Protein AF-A0AAP8J1Z4-F1 (afdb_monomer)

Foldseek 3Di:
DVVVVVVVVVVVVVVVVVVVVVVVVVVQVVLLVVLLVLLQVLQVVQVDDLVNLCVLCVPQAPFDWDQDPVSGIDPVRPPDPVSSVSSSVSSVPDRD

Solvent-accessible surface area (backbone atoms only — not comparable to full-atom values): 5724 Å² total; per-residue (Å²): 111,69,68,62,54,52,51,50,51,52,54,54,61,63,48,47,61,59,49,54,52,49,51,53,52,52,53,51,49,51,52,44,53,54,51,52,49,51,46,49,53,51,36,73,74,64,65,65,47,61,68,60,48,53,61,70,36,62,90,75,52,93,66,80,74,45,62,43,99,86,58,47,72,49,61,84,72,59,90,42,64,69,61,51,50,51,51,41,54,51,58,66,73,51,73,133

Radius of gyration: 20.94 Å; Cα contacts (8 Å, |Δi|>4): 57; chains: 1; bounding box: 55×21×54 Å

Mean predicted aligned error: 11.15 Å

Sequence (96 aa):
MNHLIAAFLIVAVLSIGPLIFFVVIHRKNKRLKALALRIQSLQEEKLFTQRALDNVLRGIVSEKVVVKGDGSLDLSNFMSFKSLEKLYIVLENNHP

Structure (mmCIF, N/CA/C/O backbone):
data_AF-A0AAP8J1Z4-F1
#
_entry.id   AF-A0AAP8J1Z4-F1
#
loop_
_atom_site.group_PDB
_atom_site.id
_atom_site.type_symbol
_atom_site.label_atom_id
_atom_site.label_alt_id
_atom_site.label_comp_id
_atom_site.label_asym_id
_atom_site.label_entity_id
_atom_site.label_seq_id
_atom_site.pdbx_PDB_ins_code
_atom_site.Cartn_x
_atom_site.Cartn_y
_atom_site.Cartn_z
_atom_site.occupancy
_atom_site.B_iso_or_equiv
_atom_site.auth_seq_id
_atom_site.auth_comp_id
_atom_site.auth_asym_id
_atom_site.auth_atom_id
_atom_site.pdbx_PDB_model_num
ATOM 1 N N . MET A 1 1 ? 37.189 -2.080 -34.032 1.00 61.75 1 MET A N 1
ATOM 2 C CA . MET A 1 1 ? 36.725 -0.993 -33.136 1.00 61.75 1 MET A CA 1
ATOM 3 C C . MET A 1 1 ? 35.297 -0.534 -33.445 1.00 61.75 1 MET A C 1
ATOM 5 O O . MET A 1 1 ? 34.484 -0.576 -32.533 1.00 61.75 1 MET A O 1
ATOM 9 N N . ASN A 1 2 ? 34.937 -0.202 -34.694 1.00 71.50 2 ASN A N 1
ATOM 10 C CA . ASN A 1 2 ? 33.586 0.293 -35.038 1.00 71.50 2 ASN A CA 1
ATOM 11 C C . ASN A 1 2 ? 32.414 -0.638 -34.672 1.00 71.50 2 ASN A C 1
ATOM 13 O O . ASN A 1 2 ? 31.401 -0.158 -34.177 1.00 71.50 2 ASN A O 1
ATOM 17 N N . HIS A 1 3 ? 32.540 -1.955 -34.862 1.00 72.19 3 HIS A N 1
ATOM 18 C CA . HIS A 1 3 ? 31.447 -2.893 -34.554 1.00 72.19 3 HIS A CA 1
ATOM 19 C C . HIS A 1 3 ? 31.174 -3.041 -33.051 1.00 72.19 3 HIS A C 1
ATOM 21 O O . HIS A 1 3 ? 30.024 -3.190 -32.651 1.00 72.19 3 HIS A O 1
ATOM 27 N N . LEU A 1 4 ? 32.214 -2.939 -32.218 1.00 77.50 4 LEU A N 1
ATOM 28 C CA . LEU A 1 4 ? 32.077 -2.948 -30.759 1.00 77.50 4 LEU A CA 1
ATOM 29 C C . LEU A 1 4 ? 31.387 -1.675 -30.261 1.00 77.50 4 LEU A C 1
ATOM 31 O O . LEU A 1 4 ? 30.500 -1.755 -29.420 1.00 77.50 4 LEU A O 1
ATOM 35 N N . ILE A 1 5 ? 31.740 -0.518 -30.826 1.00 77.69 5 ILE A N 1
ATOM 36 C CA . ILE A 1 5 ? 31.122 0.773 -30.491 1.00 77.69 5 ILE A CA 1
ATOM 37 C C . ILE A 1 5 ? 29.642 0.788 -30.905 1.00 77.69 5 ILE A C 1
ATOM 39 O O . ILE A 1 5 ? 28.790 1.211 -30.126 1.00 77.69 5 ILE A O 1
ATOM 43 N N . ALA A 1 6 ? 29.318 0.267 -32.092 1.00 77.25 6 ALA A N 1
ATOM 44 C CA . ALA A 1 6 ? 27.940 0.158 -32.567 1.00 77.25 6 ALA A CA 1
ATOM 45 C C . ALA A 1 6 ? 27.097 -0.804 -31.710 1.00 77.25 6 ALA A C 1
ATOM 47 O O . ALA A 1 6 ? 25.975 -0.469 -31.336 1.00 77.25 6 ALA A O 1
ATOM 48 N N . ALA A 1 7 ? 27.645 -1.966 -31.339 1.00 79.25 7 ALA A N 1
ATOM 49 C CA . ALA A 1 7 ? 26.974 -2.904 -30.440 1.00 79.25 7 ALA A CA 1
ATOM 50 C C . ALA A 1 7 ? 26.720 -2.285 -29.055 1.00 79.25 7 ALA A C 1
ATOM 52 O O . ALA A 1 7 ? 25.631 -2.433 -28.502 1.00 79.25 7 ALA A O 1
ATOM 53 N N . PHE A 1 8 ? 27.685 -1.529 -28.524 1.00 78.69 8 PHE A N 1
ATOM 54 C CA . PHE A 1 8 ? 27.545 -0.833 -27.244 1.00 78.69 8 PHE A CA 1
ATOM 55 C C . PHE A 1 8 ? 26.442 0.236 -27.285 1.00 78.69 8 PHE A C 1
ATOM 57 O O . PHE A 1 8 ? 25.638 0.331 -26.361 1.00 78.69 8 PHE A O 1
ATOM 64 N N . LEU A 1 9 ? 26.350 0.990 -28.385 1.00 80.06 9 LEU A N 1
ATOM 65 C CA . LEU A 1 9 ? 25.283 1.967 -28.624 1.00 80.06 9 LEU A CA 1
ATOM 66 C C . LEU A 1 9 ? 23.896 1.315 -28.676 1.00 80.06 9 LEU A C 1
ATOM 68 O O . LEU A 1 9 ? 22.960 1.819 -28.062 1.00 80.06 9 LEU A O 1
ATOM 72 N N . ILE A 1 10 ? 23.763 0.171 -29.349 1.00 77.75 10 ILE A N 1
ATOM 73 C CA . ILE A 1 10 ? 22.489 -0.556 -29.451 1.00 77.75 10 ILE A CA 1
ATOM 74 C C . ILE A 1 10 ? 22.043 -1.071 -28.076 1.00 77.75 10 ILE A C 1
ATOM 76 O O . ILE A 1 10 ? 20.888 -0.887 -27.690 1.00 77.75 10 ILE A O 1
ATOM 80 N N . VAL A 1 11 ? 22.961 -1.656 -27.301 1.00 77.31 11 VAL A N 1
ATOM 81 C CA . VAL A 1 11 ? 22.675 -2.145 -25.941 1.00 77.31 11 VAL A CA 1
ATOM 82 C C . VAL A 1 11 ? 22.325 -0.991 -24.995 1.00 77.31 11 VAL A C 1
ATOM 84 O O . VAL A 1 11 ? 21.389 -1.109 -24.202 1.00 77.31 11 VAL A O 1
ATOM 87 N N . ALA A 1 12 ? 23.016 0.148 -25.103 1.00 76.19 12 ALA A N 1
ATOM 88 C CA . ALA A 1 12 ? 22.712 1.344 -24.321 1.00 76.19 12 ALA A CA 1
ATOM 89 C C . ALA A 1 12 ? 21.306 1.883 -24.633 1.00 76.19 12 ALA A C 1
ATOM 91 O O . ALA A 1 12 ? 20.544 2.175 -23.718 1.00 76.19 12 ALA A O 1
ATOM 92 N N . VAL A 1 13 ? 20.914 1.944 -25.909 1.00 77.00 13 VAL A N 1
ATOM 93 C CA . VAL A 1 13 ? 19.574 2.410 -26.301 1.00 77.00 13 VAL A CA 1
ATOM 94 C C . VAL A 1 13 ? 18.481 1.442 -25.834 1.00 77.00 13 VAL A C 1
ATOM 96 O O . VAL A 1 13 ? 17.460 1.876 -25.300 1.00 77.00 13 VAL A O 1
ATOM 99 N N . LEU A 1 14 ? 18.705 0.131 -25.960 1.00 75.44 14 LEU A N 1
ATOM 100 C CA . LEU A 1 14 ? 17.740 -0.893 -25.541 1.00 75.44 14 LEU A CA 1
ATOM 101 C C . LEU A 1 14 ? 17.532 -0.946 -24.021 1.00 75.44 14 LEU A C 1
ATOM 103 O O . LEU A 1 14 ? 16.441 -1.279 -23.561 1.00 75.44 14 LEU A O 1
ATOM 107 N N . SER A 1 15 ? 18.552 -0.603 -23.234 1.00 73.94 15 SER A N 1
ATOM 108 C CA . SER A 1 15 ? 18.498 -0.658 -21.767 1.00 73.94 15 SER A CA 1
ATOM 109 C C . SER A 1 15 ? 17.841 0.566 -21.117 1.00 73.94 15 SER A C 1
ATOM 111 O O . SER A 1 15 ? 17.394 0.468 -19.974 1.00 73.94 15 SER A O 1
ATOM 113 N N . ILE A 1 16 ? 17.677 1.682 -21.841 1.00 77.31 16 ILE A N 1
ATOM 114 C CA . ILE A 1 16 ? 17.007 2.898 -21.340 1.00 77.31 16 ILE A CA 1
ATOM 115 C C . ILE A 1 16 ? 15.530 2.643 -21.010 1.00 77.31 16 ILE A C 1
ATOM 117 O O . ILE A 1 16 ? 15.047 3.087 -19.967 1.00 77.31 16 ILE A O 1
ATOM 121 N N . GLY A 1 17 ? 14.809 1.904 -21.859 1.00 74.31 17 GLY A N 1
ATOM 122 C CA . GLY A 1 17 ? 13.389 1.594 -21.648 1.00 74.31 17 GLY A CA 1
ATOM 123 C C . GLY A 1 17 ? 13.123 0.867 -20.319 1.00 74.31 17 GLY A C 1
ATOM 124 O O . GLY A 1 17 ? 12.361 1.375 -19.488 1.00 74.31 17 GLY A O 1
ATOM 125 N N . PRO A 1 18 ? 13.792 -0.274 -20.062 1.00 82.44 18 PRO A N 1
ATOM 126 C CA . PRO A 1 18 ? 13.731 -0.969 -18.778 1.00 82.44 18 PRO A CA 1
ATOM 127 C C . PRO A 1 18 ? 14.146 -0.094 -17.589 1.00 82.44 18 PRO A C 1
ATOM 129 O O . PRO A 1 18 ? 13.516 -0.164 -16.533 1.00 82.44 18 PRO A O 1
ATOM 132 N N . LEU A 1 19 ? 15.157 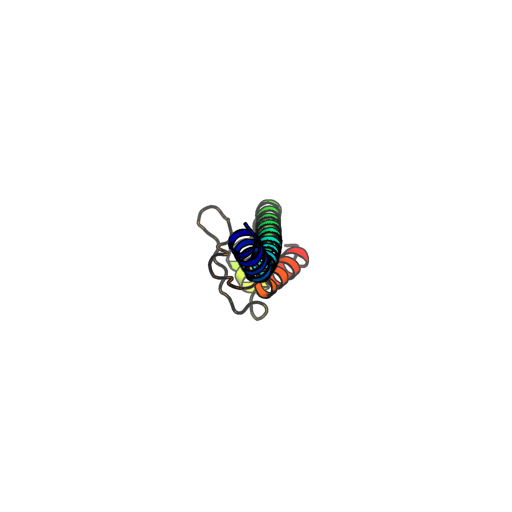0.767 -17.754 1.00 78.50 19 LEU A N 1
ATOM 133 C CA . LEU A 1 19 ? 15.623 1.664 -16.694 1.00 78.50 19 LEU A CA 1
ATOM 134 C C . LEU A 1 19 ? 14.545 2.677 -16.280 1.00 78.50 19 LEU A C 1
ATOM 136 O O . LEU A 1 19 ? 14.301 2.879 -15.091 1.00 78.50 19 LEU A O 1
ATOM 140 N N . ILE A 1 20 ? 13.863 3.292 -17.251 1.00 76.94 20 ILE A N 1
ATOM 141 C CA . ILE A 1 20 ? 12.772 4.243 -16.993 1.00 76.94 20 ILE A CA 1
ATOM 142 C C . ILE A 1 20 ? 11.621 3.537 -16.273 1.00 76.94 20 ILE A C 1
ATOM 144 O O . ILE A 1 20 ? 11.112 4.040 -15.267 1.00 76.94 20 ILE A O 1
ATOM 148 N N . PHE A 1 21 ? 11.237 2.349 -16.743 1.00 73.69 21 PHE A N 1
ATOM 149 C CA . PHE A 1 21 ? 10.188 1.548 -16.116 1.00 73.69 21 PHE A CA 1
ATOM 150 C C . PHE A 1 21 ? 10.537 1.183 -14.666 1.00 73.69 21 PHE A C 1
ATOM 152 O O . PHE A 1 21 ? 9.715 1.357 -13.762 1.00 73.69 21 PHE A O 1
ATOM 159 N N . PHE A 1 22 ? 11.785 0.778 -14.424 1.00 74.56 22 PHE A N 1
ATOM 160 C CA . PHE A 1 22 ? 12.298 0.496 -13.088 1.00 74.56 22 PHE A CA 1
ATOM 161 C C . PHE A 1 22 ? 12.213 1.722 -12.169 1.00 74.56 22 PHE A C 1
ATOM 163 O O . PHE A 1 22 ? 11.715 1.619 -11.048 1.00 74.56 22 PHE A O 1
ATOM 170 N N . VAL A 1 23 ? 12.617 2.906 -12.642 1.00 75.38 23 VAL A N 1
ATOM 171 C CA . VAL A 1 23 ? 12.524 4.155 -11.864 1.00 75.38 23 VAL A CA 1
ATOM 172 C C . VAL A 1 23 ? 11.071 4.496 -11.520 1.00 75.38 23 VAL A C 1
ATOM 174 O O . VAL A 1 23 ? 10.789 4.900 -10.387 1.00 75.38 23 VAL A O 1
ATOM 177 N N . VAL A 1 24 ? 10.135 4.314 -12.456 1.00 76.06 24 VAL A N 1
ATOM 178 C CA . VAL A 1 24 ? 8.703 4.563 -12.222 1.00 76.06 24 VAL A CA 1
ATOM 179 C C . VAL A 1 24 ? 8.140 3.605 -11.171 1.00 76.06 24 VAL A C 1
ATOM 181 O O . VAL A 1 24 ? 7.477 4.062 -10.236 1.00 76.06 24 VAL A O 1
ATOM 184 N N . ILE A 1 25 ? 8.431 2.303 -11.268 1.00 72.62 25 ILE A N 1
ATOM 185 C CA . ILE A 1 25 ? 8.018 1.311 -10.261 1.00 72.62 25 ILE A CA 1
ATOM 186 C C . ILE A 1 25 ? 8.626 1.645 -8.903 1.00 72.62 25 ILE A C 1
ATOM 188 O O . ILE A 1 25 ? 7.922 1.680 -7.896 1.00 72.62 25 ILE A O 1
ATOM 192 N N . HIS A 1 26 ? 9.920 1.949 -8.863 1.00 75.44 26 HIS A N 1
ATOM 193 C CA . HIS A 1 26 ? 10.614 2.244 -7.620 1.00 75.44 26 HIS A CA 1
ATOM 194 C C . HIS A 1 26 ? 10.065 3.509 -6.939 1.00 75.44 26 HIS A C 1
ATOM 196 O O . HIS A 1 26 ? 9.859 3.521 -5.724 1.00 75.44 26 HIS A O 1
ATOM 202 N N . ARG A 1 27 ? 9.745 4.565 -7.704 1.00 76.38 27 ARG A N 1
ATOM 203 C CA . ARG A 1 27 ? 9.058 5.756 -7.170 1.00 76.38 27 ARG A CA 1
ATOM 204 C C . ARG A 1 27 ? 7.668 5.418 -6.633 1.00 76.38 27 ARG A C 1
ATOM 206 O O . ARG A 1 27 ? 7.319 5.892 -5.553 1.00 76.38 27 ARG A O 1
ATOM 213 N N . LYS A 1 28 ? 6.889 4.595 -7.344 1.00 75.00 28 LYS A N 1
ATOM 214 C CA . LYS A 1 28 ? 5.572 4.132 -6.872 1.00 75.00 28 LYS A CA 1
ATOM 215 C C . LYS A 1 28 ? 5.691 3.339 -5.567 1.00 75.00 28 LYS A C 1
ATOM 217 O O . LYS A 1 28 ? 4.966 3.638 -4.623 1.00 75.00 28 LYS A O 1
ATOM 222 N N . ASN A 1 29 ? 6.660 2.431 -5.467 1.00 72.00 29 ASN A N 1
ATOM 223 C CA . ASN A 1 29 ? 6.916 1.649 -4.255 1.00 72.00 29 ASN A CA 1
ATOM 224 C C . ASN A 1 29 ? 7.379 2.513 -3.077 1.00 72.00 29 ASN A C 1
ATOM 226 O O . ASN A 1 29 ? 6.916 2.309 -1.958 1.00 72.00 29 ASN A O 1
ATOM 230 N N . LYS 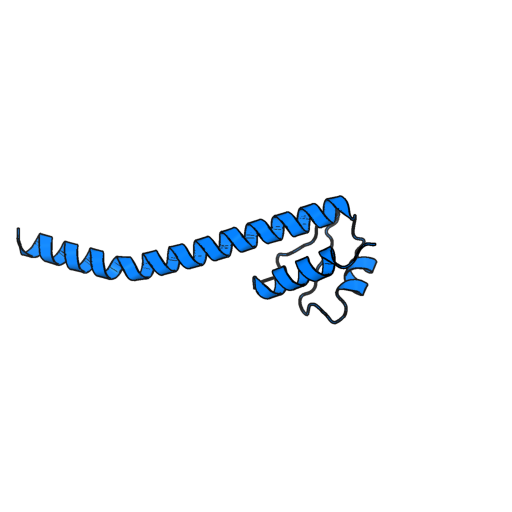A 1 30 ? 8.236 3.518 -3.307 1.00 79.56 30 LYS A N 1
ATOM 231 C CA . LYS A 1 30 ? 8.611 4.482 -2.257 1.00 79.56 30 LYS A CA 1
ATOM 232 C C . LYS A 1 30 ? 7.396 5.232 -1.716 1.00 79.56 30 LYS A C 1
ATOM 234 O O . LYS A 1 30 ? 7.264 5.365 -0.503 1.00 79.56 30 LYS A O 1
ATOM 239 N N . ARG A 1 31 ? 6.507 5.696 -2.600 1.00 76.75 31 ARG A N 1
ATOM 240 C CA . ARG A 1 31 ? 5.272 6.383 -2.189 1.00 76.75 31 ARG A CA 1
ATOM 241 C C . ARG A 1 31 ? 4.338 5.447 -1.427 1.00 76.75 31 ARG A C 1
ATOM 243 O O . ARG A 1 31 ? 3.857 5.846 -0.379 1.00 76.75 31 ARG A O 1
ATOM 250 N N . LEU A 1 32 ? 4.152 4.210 -1.894 1.00 73.69 32 LEU A N 1
ATOM 251 C CA . LEU A 1 32 ? 3.404 3.166 -1.180 1.00 73.69 32 LEU A CA 1
ATOM 252 C C . LEU A 1 32 ? 3.950 2.938 0.231 1.00 73.69 32 LEU A C 1
ATOM 254 O O . LEU A 1 32 ? 3.193 2.974 1.193 1.00 73.69 32 LEU A O 1
ATOM 258 N N . LYS A 1 33 ? 5.269 2.761 0.361 1.00 75.50 33 LYS A N 1
ATOM 259 C CA . LYS A 1 33 ? 5.917 2.514 1.652 1.00 75.50 33 LYS A CA 1
ATOM 260 C C . LYS A 1 33 ? 5.765 3.702 2.605 1.00 75.50 33 LYS A C 1
ATOM 262 O O . LYS A 1 33 ? 5.488 3.501 3.780 1.00 75.50 33 LYS A O 1
ATOM 267 N N . ALA A 1 34 ? 5.898 4.930 2.103 1.00 82.19 34 ALA A N 1
ATOM 268 C CA . ALA A 1 34 ? 5.671 6.136 2.899 1.00 82.19 34 ALA A CA 1
ATOM 269 C C . ALA A 1 34 ? 4.213 6.256 3.371 1.00 82.19 34 ALA A C 1
ATOM 271 O O . ALA A 1 34 ? 3.965 6.649 4.506 1.00 82.19 34 ALA A O 1
ATOM 272 N N . LEU A 1 35 ? 3.254 5.896 2.516 1.00 79.38 35 LEU A N 1
ATOM 273 C CA . LEU A 1 35 ? 1.829 5.936 2.844 1.00 79.38 35 LEU A CA 1
ATOM 274 C C . LEU A 1 35 ? 1.462 4.852 3.867 1.00 79.38 35 LEU A C 1
ATOM 276 O O . LEU A 1 35 ? 0.766 5.142 4.832 1.00 79.38 35 LEU A O 1
ATOM 280 N N . ALA A 1 36 ? 2.015 3.645 3.726 1.00 75.94 36 ALA A N 1
ATOM 281 C CA . ALA A 1 36 ? 1.875 2.574 4.712 1.00 75.94 36 ALA A CA 1
ATOM 282 C C . ALA A 1 36 ? 2.430 2.978 6.090 1.00 75.94 36 ALA A C 1
ATOM 284 O O . ALA A 1 36 ? 1.769 2.751 7.098 1.00 75.94 36 ALA A O 1
ATOM 285 N N . LEU A 1 37 ? 3.594 3.638 6.129 1.00 80.88 37 LEU A N 1
ATOM 286 C CA . LEU A 1 37 ? 4.173 4.161 7.373 1.00 80.88 37 LEU A CA 1
ATOM 287 C C . LEU A 1 37 ? 3.289 5.232 8.022 1.00 80.88 37 LEU A C 1
ATOM 289 O O . LEU A 1 37 ? 3.120 5.221 9.233 1.00 80.88 37 LEU A O 1
ATOM 293 N N . ARG A 1 38 ? 2.689 6.131 7.233 1.00 81.56 38 ARG A N 1
ATOM 294 C CA . ARG A 1 38 ? 1.748 7.134 7.761 1.00 81.56 38 ARG A CA 1
ATOM 295 C C . ARG A 1 38 ? 0.465 6.512 8.306 1.00 81.56 38 ARG A C 1
ATOM 297 O O . ARG A 1 38 ? -0.075 6.978 9.299 1.00 81.56 38 ARG A O 1
ATOM 304 N N . ILE A 1 39 ? -0.033 5.465 7.653 1.00 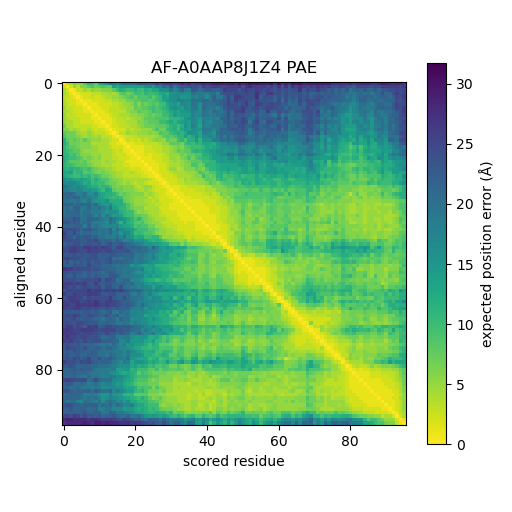77.19 39 ILE A N 1
ATOM 305 C CA . ILE A 1 39 ? -1.184 4.705 8.145 1.00 77.19 39 ILE A CA 1
ATOM 306 C C . ILE A 1 39 ? -0.833 4.012 9.472 1.00 77.19 39 ILE A C 1
ATOM 308 O O . ILE A 1 39 ? -1.655 4.018 10.381 1.00 77.19 39 ILE A O 1
ATOM 312 N N . GLN A 1 40 ? 0.382 3.469 9.609 1.00 75.75 40 GLN A N 1
ATOM 313 C CA . GLN A 1 40 ? 0.870 2.909 10.874 1.00 75.75 40 GLN A CA 1
ATOM 314 C C . GLN A 1 40 ? 1.007 3.975 11.964 1.00 75.75 40 GLN A C 1
ATOM 316 O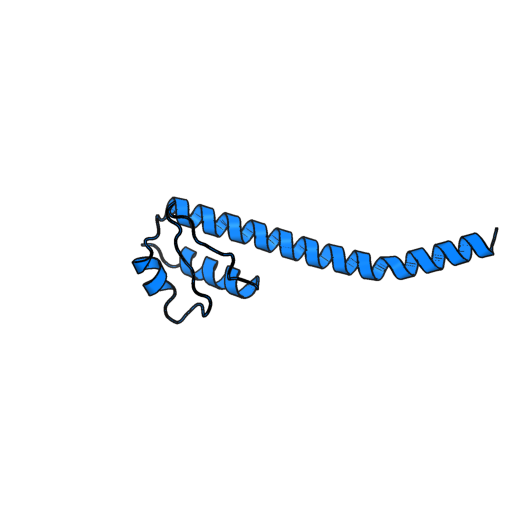 O . GLN A 1 40 ? 0.500 3.773 13.060 1.00 75.75 40 GLN A O 1
ATOM 321 N N . SER A 1 41 ? 1.592 5.138 11.665 1.00 77.75 41 SER A N 1
ATOM 322 C CA . SER A 1 41 ? 1.694 6.216 12.657 1.00 77.75 41 SER A CA 1
ATOM 323 C C . SER A 1 41 ? 0.317 6.721 13.099 1.00 77.75 41 SER A C 1
ATOM 325 O O . SER A 1 41 ? 0.101 6.957 14.281 1.00 77.75 41 SER A O 1
ATOM 327 N N . LEU A 1 42 ? -0.648 6.819 12.173 1.00 76.88 42 LEU A N 1
ATOM 328 C CA . LEU A 1 42 ? -2.039 7.150 12.505 1.00 76.88 42 LEU A CA 1
ATOM 329 C C . LEU A 1 42 ? -2.702 6.088 13.394 1.00 76.88 42 LEU A C 1
ATOM 331 O O . LEU A 1 42 ? -3.557 6.428 14.206 1.00 76.88 42 LEU A O 1
ATOM 335 N N . GLN A 1 43 ? -2.342 4.809 13.251 1.00 72.50 43 GLN A N 1
ATOM 336 C CA . GLN A 1 43 ? -2.841 3.751 14.138 1.00 72.50 43 GLN A CA 1
ATOM 337 C C . GLN A 1 43 ? -2.264 3.857 15.539 1.00 72.50 43 GLN A C 1
ATOM 339 O O . GLN A 1 43 ? -3.014 3.708 16.499 1.00 72.50 43 GLN A O 1
ATOM 344 N N . GLU A 1 44 ? -0.959 4.106 15.647 1.00 72.81 44 GLU A N 1
ATOM 345 C CA . GLU A 1 44 ? -0.292 4.302 16.935 1.00 72.81 44 GLU A CA 1
ATOM 346 C C . GLU A 1 44 ? -0.878 5.507 17.680 1.00 72.81 44 GLU A C 1
ATOM 348 O O . GLU A 1 44 ? -1.076 5.444 18.890 1.00 72.81 44 GLU A O 1
ATOM 353 N N . GLU A 1 45 ? -1.227 6.574 16.955 1.00 73.88 45 GLU A N 1
ATOM 354 C CA . GLU A 1 45 ? -1.832 7.777 17.531 1.00 73.88 45 GLU A CA 1
ATOM 355 C C . GLU A 1 45 ? -3.298 7.572 17.954 1.00 73.88 45 GLU A C 1
ATOM 357 O O . GLU A 1 45 ? -3.704 8.037 19.018 1.00 73.88 45 GLU A O 1
ATOM 362 N N . LYS A 1 46 ? -4.107 6.878 17.138 1.00 69.31 46 LYS A N 1
ATOM 363 C CA . LYS A 1 46 ? -5.566 6.780 17.339 1.00 69.31 46 LYS A CA 1
ATOM 364 C C . LYS A 1 46 ? -6.051 5.473 17.982 1.00 69.31 46 LYS A C 1
ATOM 366 O O . LYS A 1 46 ? -7.241 5.378 18.270 1.00 69.31 46 LYS A O 1
ATOM 371 N N . LEU A 1 47 ? -5.180 4.479 18.206 1.00 66.19 47 LEU A N 1
ATOM 372 C CA . LEU A 1 47 ? -5.502 3.174 18.818 1.00 66.19 47 LEU A CA 1
ATOM 373 C C . LEU A 1 47 ? -6.819 2.575 18.286 1.00 66.19 47 LEU A C 1
ATOM 375 O O . LEU A 1 47 ? -7.794 2.370 19.014 1.00 66.19 47 LEU A O 1
ATOM 379 N N . PHE A 1 48 ? -6.871 2.303 16.981 1.00 69.31 48 PHE A N 1
ATOM 380 C CA . PHE A 1 48 ? -8.087 1.788 16.352 1.00 69.31 48 PHE A CA 1
ATOM 381 C C . PHE A 1 48 ? -8.422 0.368 16.826 1.00 69.31 48 PHE A C 1
ATOM 383 O O . PHE A 1 48 ? -7.662 -0.578 16.627 1.00 69.31 48 PHE A O 1
ATOM 390 N N . THR A 1 49 ? -9.617 0.186 17.388 1.00 68.62 49 THR A N 1
ATOM 391 C CA . THR A 1 49 ? -10.169 -1.152 17.644 1.00 68.62 49 THR A CA 1
ATOM 392 C C . THR A 1 49 ? -10.758 -1.749 16.364 1.00 68.62 49 THR A C 1
ATOM 394 O O . THR A 1 49 ? -11.306 -1.027 15.530 1.00 68.62 49 THR A O 1
ATOM 397 N N . GLN A 1 50 ? -10.722 -3.080 16.222 1.00 69.56 50 GLN A N 1
ATOM 398 C CA . GLN A 1 50 ? -11.253 -3.780 15.040 1.00 69.56 50 GLN A CA 1
ATOM 399 C C . GLN A 1 50 ? -12.713 -3.399 14.730 1.00 69.56 50 GLN A C 1
ATOM 401 O O . GLN A 1 50 ? -13.064 -3.231 13.570 1.00 69.56 50 GLN A O 1
ATOM 406 N N . ARG A 1 51 ? -13.558 -3.186 15.750 1.00 70.19 51 ARG A N 1
ATOM 407 C CA . ARG A 1 51 ? -14.952 -2.746 15.544 1.00 70.19 51 ARG A CA 1
ATOM 408 C C . ARG A 1 51 ? -15.058 -1.330 14.987 1.00 70.19 51 ARG A C 1
ATOM 410 O O . ARG A 1 51 ? -15.898 -1.088 14.127 1.00 70.19 51 ARG A O 1
ATOM 417 N N . ALA A 1 52 ? -14.253 -0.397 15.495 1.00 71.31 52 ALA A N 1
ATOM 418 C CA . ALA A 1 52 ? -14.242 0.973 14.992 1.00 71.31 52 ALA A CA 1
ATOM 419 C C . ALA A 1 52 ? -13.766 0.994 13.536 1.00 71.31 52 ALA A C 1
ATOM 421 O O . ALA A 1 52 ? -14.394 1.621 12.688 1.00 71.31 52 ALA A O 1
ATOM 422 N N . LEU A 1 53 ? -12.721 0.218 13.240 1.00 74.94 53 LEU A N 1
ATOM 423 C CA . LEU A 1 53 ? -12.209 0.054 11.890 1.00 74.94 53 LEU A CA 1
ATOM 424 C C . LEU A 1 53 ? -13.251 -0.571 10.950 1.00 74.94 53 LEU A C 1
ATOM 426 O O . LEU A 1 53 ? -13.521 -0.007 9.897 1.00 74.94 53 LEU A O 1
ATOM 430 N N . ASP A 1 54 ? -13.891 -1.676 11.336 1.00 73.69 54 ASP A N 1
ATOM 431 C CA . ASP A 1 54 ? -14.922 -2.332 10.520 1.00 73.69 54 ASP A CA 1
ATOM 432 C C . ASP A 1 54 ? -16.113 -1.404 10.242 1.00 73.69 54 ASP A C 1
ATOM 434 O O . ASP A 1 54 ? -16.663 -1.426 9.143 1.00 73.69 54 ASP A O 1
ATOM 438 N N . ASN A 1 55 ? -16.496 -0.557 11.203 1.00 73.88 55 ASN A N 1
ATOM 439 C CA . ASN A 1 55 ? -17.562 0.430 11.019 1.00 73.88 55 ASN A CA 1
ATOM 440 C C . ASN A 1 55 ? -17.160 1.550 10.057 1.00 73.88 55 ASN A C 1
ATOM 442 O O . ASN A 1 55 ? -17.951 1.925 9.194 1.00 73.88 55 ASN A O 1
ATOM 446 N N . VAL A 1 56 ? -15.938 2.064 10.191 1.00 73.56 56 VAL A N 1
ATOM 447 C CA . VAL A 1 56 ? -15.403 3.138 9.347 1.00 73.56 56 VAL A CA 1
ATOM 448 C C . VAL A 1 56 ? -15.157 2.649 7.916 1.00 73.56 56 VAL A C 1
ATOM 450 O O . VAL A 1 56 ? -15.403 3.372 6.955 1.00 73.56 56 VAL A O 1
ATOM 453 N N . LEU A 1 57 ? -14.703 1.407 7.753 1.00 73.56 57 LEU A N 1
ATOM 454 C CA . LEU A 1 57 ? -14.409 0.824 6.445 1.00 73.56 57 LEU A CA 1
ATOM 455 C C . LEU A 1 57 ? -15.636 0.257 5.736 1.00 73.56 57 LEU A C 1
ATOM 457 O O . LEU A 1 57 ? -15.564 -0.006 4.530 1.00 73.56 57 LEU A O 1
ATOM 461 N N . ARG A 1 58 ? -16.760 0.091 6.447 1.00 69.69 58 ARG A N 1
ATOM 462 C CA . ARG A 1 58 ? -17.993 -0.493 5.912 1.00 69.69 58 ARG A CA 1
ATOM 463 C C . ARG A 1 58 ? -18.480 0.295 4.695 1.00 69.69 58 ARG A C 1
ATOM 465 O O . ARG A 1 58 ? -19.054 1.370 4.816 1.00 69.69 58 ARG A O 1
ATOM 472 N N . GLY A 1 59 ? -18.267 -0.268 3.507 1.00 67.44 59 GLY A N 1
ATOM 473 C CA . GLY A 1 59 ? -18.713 0.314 2.238 1.00 67.44 59 GLY A CA 1
ATOM 474 C C . GLY A 1 59 ? -17.753 1.319 1.591 1.00 67.44 59 GLY A C 1
ATOM 475 O O . GLY A 1 59 ? -18.082 1.828 0.522 1.00 67.44 59 GLY A O 1
ATOM 476 N N . ILE A 1 60 ? -16.574 1.584 2.173 1.00 67.75 60 ILE A N 1
ATOM 477 C CA . ILE A 1 60 ? -15.576 2.496 1.577 1.00 67.75 60 ILE A CA 1
ATOM 478 C C . ILE A 1 60 ? -14.425 1.734 0.916 1.00 67.75 60 ILE A C 1
ATOM 480 O O . ILE A 1 60 ? -13.975 2.091 -0.179 1.00 67.75 60 ILE A O 1
ATOM 484 N N . VAL A 1 61 ? -13.955 0.678 1.577 1.00 67.50 61 VAL A N 1
ATOM 485 C CA . VAL A 1 61 ? -12.851 -0.161 1.111 1.00 67.50 61 VAL A CA 1
ATOM 486 C C . VAL A 1 61 ? -13.390 -1.574 0.907 1.00 67.50 61 VAL A C 1
ATOM 488 O O . VAL A 1 61 ? -14.070 -2.113 1.776 1.00 67.50 61 VAL A O 1
ATOM 491 N N . SER A 1 62 ? -13.144 -2.155 -0.270 1.00 64.19 62 SER A N 1
ATOM 492 C CA . SER A 1 62 ? -13.584 -3.526 -0.575 1.00 64.19 62 SER A CA 1
ATOM 493 C C . SER A 1 62 ? -12.642 -4.559 0.040 1.00 64.19 62 SER A C 1
ATOM 495 O O . SER A 1 62 ? -13.018 -5.711 0.249 1.00 64.19 62 SER A O 1
ATOM 497 N N . GLU A 1 63 ? -11.399 -4.157 0.277 1.00 71.12 63 GLU A N 1
ATOM 498 C CA . GLU A 1 63 ? -10.339 -4.950 0.862 1.00 71.12 63 GLU A CA 1
ATOM 499 C C . GLU A 1 63 ? -10.507 -5.026 2.383 1.00 71.12 63 GLU A C 1
ATOM 501 O O . GLU A 1 63 ? -10.607 -4.016 3.082 1.00 71.12 63 GLU A O 1
ATOM 506 N N . LYS A 1 64 ? -10.530 -6.253 2.909 1.00 67.62 64 LYS A N 1
ATOM 507 C CA . LYS A 1 64 ? -10.663 -6.499 4.343 1.00 67.62 64 LYS A CA 1
ATOM 508 C C . LYS A 1 64 ? -9.366 -6.124 5.061 1.00 67.62 64 LYS A C 1
ATOM 510 O O . LYS A 1 64 ? -8.316 -6.711 4.784 1.00 67.62 64 LYS A O 1
ATOM 515 N N . VAL A 1 65 ? -9.470 -5.190 6.002 1.00 72.31 65 VAL A N 1
ATOM 516 C CA . VAL A 1 65 ? -8.368 -4.747 6.864 1.00 72.31 65 VAL A CA 1
ATOM 517 C C . VAL A 1 65 ? -8.499 -5.438 8.209 1.00 72.31 65 VAL A C 1
ATOM 519 O O . VAL A 1 65 ? -9.565 -5.419 8.817 1.00 72.31 65 VAL A O 1
ATOM 522 N N . VAL A 1 66 ? -7.433 -6.092 8.656 1.00 75.94 66 VAL A N 1
ATOM 523 C CA . VAL A 1 66 ? -7.427 -6.860 9.907 1.00 75.94 66 VAL A CA 1
ATOM 524 C C . VAL A 1 66 ? -6.510 -6.163 10.899 1.00 75.94 66 VAL A C 1
ATOM 526 O O . VAL A 1 66 ? -5.403 -5.791 10.528 1.00 75.94 66 VAL A O 1
ATOM 529 N N . VAL A 1 67 ? -6.943 -5.990 12.147 1.00 72.88 67 VAL A N 1
ATOM 530 C CA . VAL A 1 67 ? -6.063 -5.551 13.234 1.00 72.88 67 VAL A CA 1
ATOM 531 C C . VAL A 1 67 ? -5.348 -6.789 13.774 1.00 72.88 67 VAL A C 1
ATOM 533 O O . VAL A 1 67 ? -5.980 -7.786 14.123 1.00 72.88 67 VAL A O 1
ATOM 536 N N . LYS A 1 68 ? -4.020 -6.762 13.806 1.00 78.00 68 LYS A N 1
ATOM 537 C CA . LYS A 1 68 ? -3.193 -7.827 14.374 1.00 78.00 68 LYS A CA 1
ATOM 538 C C . LYS A 1 68 ? -3.235 -7.777 15.902 1.00 78.00 68 LYS A C 1
ATOM 540 O O . LYS A 1 68 ? -3.667 -6.796 16.500 1.00 78.00 68 LYS A O 1
ATOM 545 N N . GLY A 1 69 ? -2.767 -8.848 16.546 1.00 68.81 69 GLY A N 1
ATOM 546 C CA . GLY A 1 69 ? -2.752 -8.958 18.012 1.00 68.81 69 GLY A CA 1
ATOM 547 C C . GLY A 1 69 ? -1.906 -7.893 18.726 1.00 68.81 69 GLY A C 1
ATOM 548 O O . GLY A 1 69 ? -2.099 -7.676 19.915 1.00 68.81 69 GLY A O 1
ATOM 549 N N . ASP A 1 70 ? -1.010 -7.217 18.004 1.00 72.00 70 ASP A N 1
ATOM 550 C CA . ASP A 1 70 ? -0.206 -6.082 18.472 1.00 72.00 70 ASP A CA 1
ATOM 551 C C . ASP A 1 70 ? -0.875 -4.710 18.233 1.00 72.00 70 ASP A C 1
ATOM 553 O O . ASP A 1 70 ? -0.291 -3.681 18.559 1.00 72.00 70 ASP A O 1
ATOM 557 N N . GLY A 1 71 ? -2.089 -4.674 17.669 1.00 66.06 71 GLY A N 1
ATOM 558 C CA . GLY A 1 71 ? -2.812 -3.445 17.329 1.00 66.06 71 GLY A CA 1
ATOM 559 C C . GLY A 1 71 ? -2.472 -2.858 15.954 1.00 66.06 71 GLY A C 1
ATOM 560 O O . GLY A 1 71 ? -3.132 -1.914 15.520 1.00 66.06 71 GLY A O 1
ATOM 561 N N . SER A 1 72 ? -1.496 -3.417 15.232 1.00 72.56 72 SER A N 1
ATOM 562 C CA . SER A 1 72 ? -1.131 -2.944 13.892 1.00 72.56 72 SER A CA 1
ATOM 563 C C . SER A 1 72 ? -2.136 -3.409 12.832 1.00 72.56 72 SER A C 1
ATOM 565 O O . SER A 1 72 ? -2.679 -4.511 12.919 1.00 72.56 72 SER A O 1
ATOM 567 N N . LEU A 1 73 ? -2.394 -2.606 11.793 1.00 77.19 73 LEU A N 1
ATOM 568 C CA . LEU A 1 73 ? -3.233 -3.063 10.677 1.00 77.19 73 LEU A CA 1
ATOM 569 C C . LEU A 1 73 ? -2.443 -3.923 9.695 1.00 77.19 73 LEU A C 1
ATOM 571 O O . LEU A 1 73 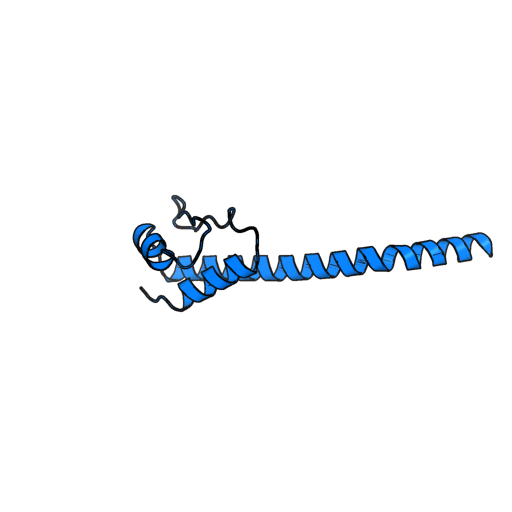? -1.351 -3.574 9.237 1.00 77.19 73 LEU A O 1
ATOM 575 N N . ASP A 1 74 ? -3.057 -5.029 9.296 1.00 77.62 74 ASP A N 1
ATOM 576 C CA . ASP A 1 74 ? -2.597 -5.857 8.203 1.00 77.62 74 ASP A CA 1
ATOM 577 C C . ASP A 1 74 ? -2.980 -5.234 6.858 1.00 77.62 74 ASP A C 1
ATOM 579 O O . ASP A 1 74 ? -4.126 -5.298 6.406 1.00 77.62 74 ASP A O 1
ATOM 583 N N . LEU A 1 75 ? -1.989 -4.613 6.218 1.00 74.12 75 LEU A N 1
ATOM 584 C CA . LEU A 1 75 ? -2.122 -3.993 4.902 1.00 74.12 75 LEU A CA 1
ATOM 585 C C . LEU A 1 75 ? -1.716 -4.931 3.754 1.00 74.12 75 LEU A C 1
ATOM 587 O O . LEU A 1 75 ? -1.684 -4.501 2.603 1.00 74.12 75 LEU A O 1
ATOM 591 N N . SER A 1 76 ? -1.404 -6.200 4.038 1.00 72.75 76 SER A N 1
ATOM 592 C CA . SER A 1 76 ? -0.940 -7.167 3.029 1.00 72.75 76 SER A CA 1
ATOM 593 C C . SER A 1 76 ? -1.954 -7.418 1.905 1.00 72.75 76 SER A C 1
ATOM 595 O O . SER A 1 76 ? -1.558 -7.668 0.768 1.00 72.75 76 SER A O 1
ATOM 597 N N . ASN A 1 77 ? -3.250 -7.269 2.191 1.00 71.50 77 ASN A N 1
ATOM 598 C CA . ASN A 1 77 ? -4.326 -7.424 1.208 1.00 71.50 77 ASN A CA 1
ATOM 599 C C . ASN A 1 77 ? -4.424 -6.264 0.203 1.00 71.50 77 ASN A C 1
ATOM 601 O O . ASN A 1 77 ? -5.099 -6.390 -0.820 1.00 71.50 77 ASN A O 1
ATOM 605 N N . PHE A 1 78 ? -3.772 -5.128 0.459 1.00 68.06 78 PHE A N 1
ATOM 606 C CA . PHE A 1 78 ? -3.848 -3.982 -0.438 1.00 68.06 78 PHE A CA 1
ATOM 607 C C . PHE A 1 78 ? -2.833 -4.092 -1.574 1.00 68.06 78 PHE A C 1
ATOM 609 O O . PHE A 1 78 ? -1.656 -3.772 -1.421 1.00 68.06 78 PHE A O 1
ATOM 616 N N . MET A 1 79 ? -3.313 -4.463 -2.761 1.00 63.19 79 MET A N 1
ATOM 617 C CA . MET A 1 79 ? -2.467 -4.543 -3.959 1.00 63.19 79 MET A CA 1
ATOM 618 C C . MET A 1 79 ? -2.288 -3.205 -4.694 1.00 63.19 79 MET A C 1
ATOM 620 O O . MET A 1 79 ? -1.458 -3.115 -5.599 1.00 63.19 79 MET A O 1
ATOM 624 N N . SER A 1 80 ? -3.044 -2.151 -4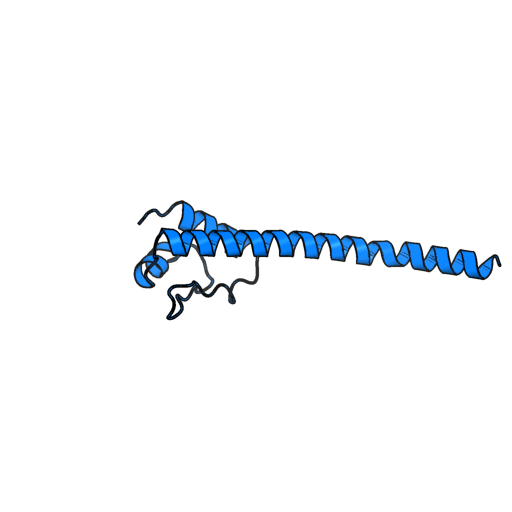.346 1.00 69.88 80 SER A N 1
ATOM 62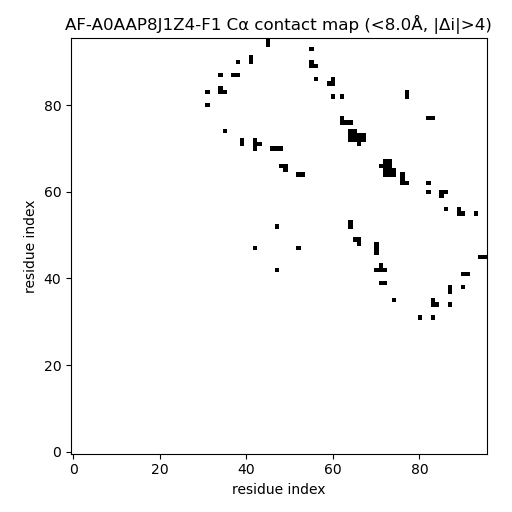5 C CA . SER A 1 80 ? -3.004 -0.876 -5.075 1.00 69.88 80 SER A CA 1
ATOM 626 C C . SER A 1 80 ? -2.779 0.345 -4.183 1.00 69.88 80 SER A C 1
ATOM 628 O O . SER A 1 80 ? -3.374 0.486 -3.114 1.00 69.88 80 SER A O 1
ATOM 630 N N . PHE A 1 81 ? -1.972 1.289 -4.684 1.00 71.44 81 PHE A N 1
ATOM 631 C CA . PHE A 1 81 ? -1.770 2.603 -4.060 1.00 71.44 81 PHE A CA 1
ATOM 632 C C . PHE A 1 81 ? -3.089 3.346 -3.845 1.00 71.44 81 PHE A C 1
ATOM 634 O O . PHE A 1 81 ? -3.259 3.988 -2.821 1.00 71.44 81 PHE A O 1
ATOM 641 N N . LYS A 1 82 ? -4.040 3.218 -4.776 1.00 74.88 82 LYS A N 1
ATOM 642 C CA . LYS A 1 82 ? -5.323 3.924 -4.718 1.00 74.88 82 LYS A CA 1
ATOM 643 C C . LYS A 1 82 ? -6.199 3.415 -3.569 1.00 74.88 82 LYS A C 1
ATOM 645 O O . LYS A 1 82 ? -6.858 4.210 -2.910 1.00 74.88 82 LYS A O 1
ATOM 650 N N . SER A 1 83 ? -6.191 2.106 -3.320 1.00 75.75 83 SER A N 1
ATOM 651 C CA . SER A 1 83 ? -6.894 1.500 -2.183 1.00 75.75 83 SER A CA 1
ATOM 652 C C . SER A 1 83 ? -6.234 1.898 -0.851 1.00 75.75 83 SER A C 1
ATOM 654 O O . SER A 1 83 ? -6.937 2.236 0.097 1.00 75.75 83 SER A O 1
ATOM 656 N N . LEU A 1 84 ? -4.894 1.955 -0.800 1.00 76.50 84 LEU A N 1
ATOM 657 C CA . LEU A 1 84 ? -4.144 2.411 0.381 1.00 76.50 84 LEU A CA 1
ATOM 658 C C . LEU A 1 84 ? -4.368 3.902 0.681 1.00 76.50 84 LEU A C 1
ATOM 660 O O . LEU A 1 84 ? -4.533 4.295 1.829 1.00 76.50 84 LEU A O 1
ATOM 664 N N . GLU A 1 85 ? -4.390 4.736 -0.356 1.00 80.06 85 GLU A N 1
ATOM 665 C CA . GLU A 1 85 ? -4.645 6.174 -0.259 1.00 80.06 85 GLU A CA 1
ATOM 666 C C . GLU A 1 85 ? -6.074 6.450 0.216 1.00 80.06 85 GLU A C 1
ATOM 668 O O . GLU A 1 85 ? -6.275 7.262 1.114 1.00 80.06 85 GLU A O 1
ATOM 673 N N . LYS A 1 86 ? -7.064 5.710 -0.303 1.00 78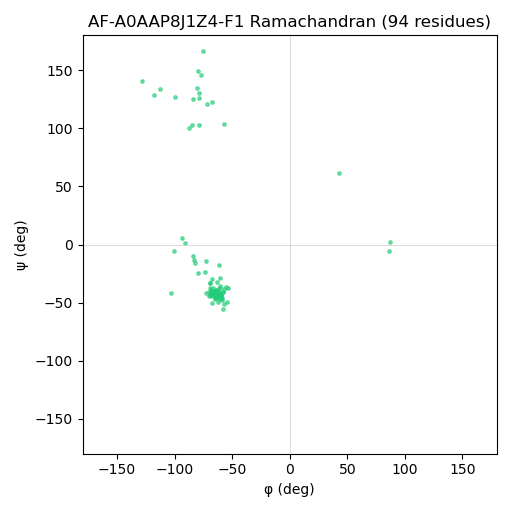.94 86 LYS A N 1
ATOM 674 C CA . LYS A 1 86 ? -8.437 5.757 0.216 1.00 78.94 86 LYS A CA 1
ATOM 675 C C . LYS A 1 86 ? -8.499 5.385 1.694 1.00 78.94 86 LYS A C 1
ATOM 677 O O . LYS A 1 86 ? -9.150 6.091 2.455 1.00 78.94 86 LYS A O 1
ATOM 682 N N . LEU A 1 87 ? -7.816 4.311 2.099 1.00 79.19 87 LEU A N 1
ATOM 683 C CA . LEU A 1 87 ? -7.749 3.903 3.502 1.00 79.19 87 LEU A CA 1
ATOM 684 C C . LEU A 1 87 ? -7.152 5.016 4.375 1.00 79.19 87 LEU A C 1
ATOM 686 O O . LEU A 1 87 ? -7.733 5.358 5.400 1.00 79.19 87 LEU A O 1
ATOM 690 N N . TYR A 1 88 ? -6.033 5.610 3.955 1.00 78.81 88 TYR A N 1
ATOM 691 C CA . TYR A 1 88 ? -5.407 6.726 4.667 1.00 78.81 88 TYR A CA 1
ATOM 692 C C . TYR A 1 88 ? -6.365 7.905 4.843 1.00 78.81 88 TYR A C 1
ATOM 694 O O . TYR A 1 88 ? -6.569 8.348 5.966 1.00 78.81 88 TYR A O 1
ATOM 702 N N . ILE A 1 89 ? -7.001 8.363 3.760 1.00 79.62 89 ILE A N 1
ATOM 703 C CA . ILE A 1 89 ? -7.939 9.496 3.793 1.00 79.62 89 ILE A CA 1
ATOM 704 C C . ILE A 1 89 ? -9.086 9.213 4.766 1.00 79.62 89 ILE A C 1
ATOM 706 O O . ILE A 1 89 ? -9.504 10.089 5.518 1.00 79.62 89 ILE A O 1
ATOM 710 N N . VAL A 1 90 ? -9.607 7.989 4.775 1.00 78.44 90 VAL A N 1
ATOM 711 C CA . VAL A 1 90 ? -10.699 7.601 5.671 1.00 78.44 90 VAL A CA 1
ATOM 712 C C . VAL A 1 90 ? -10.250 7.598 7.136 1.00 78.44 90 VAL A C 1
ATOM 714 O O . VAL A 1 90 ? -10.974 8.118 7.981 1.00 78.44 90 VAL A O 1
ATOM 717 N N . LEU A 1 91 ? -9.070 7.05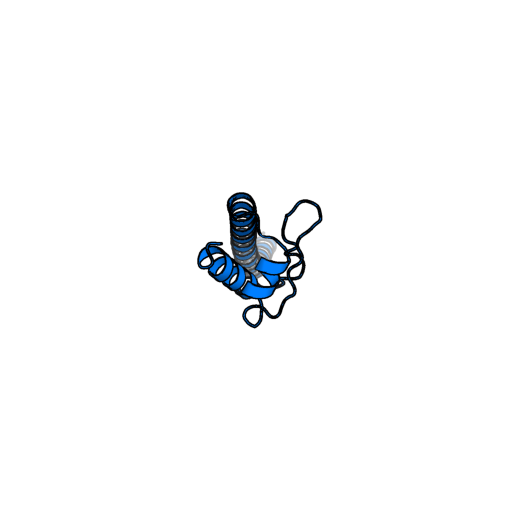1 7.441 1.00 77.56 91 LEU A N 1
ATOM 718 C CA . LEU A 1 91 ? -8.512 7.012 8.801 1.00 77.56 91 LEU A CA 1
ATOM 719 C C . LEU A 1 91 ? -8.088 8.397 9.314 1.00 77.56 91 LEU A C 1
ATOM 721 O O . LEU A 1 91 ? -8.179 8.684 10.507 1.00 77.56 91 LEU A O 1
ATOM 725 N N . GLU A 1 92 ? -7.624 9.265 8.422 1.00 78.88 92 GLU A N 1
ATOM 726 C CA . GLU A 1 92 ? -7.282 10.650 8.736 1.00 78.88 92 GLU A CA 1
ATOM 727 C C . GLU A 1 92 ? -8.549 11.440 9.093 1.00 78.88 92 GLU A C 1
ATOM 729 O O . GLU A 1 92 ? -8.619 12.027 10.173 1.00 78.88 92 GLU A O 1
ATOM 734 N N . ASN A 1 93 ? -9.587 11.359 8.251 1.00 75.62 93 ASN A N 1
ATOM 735 C CA . ASN A 1 93 ? -10.842 12.096 8.437 1.00 75.62 93 ASN A CA 1
ATOM 736 C C . ASN A 1 93 ? -11.731 11.552 9.564 1.00 75.62 93 ASN A C 1
ATOM 738 O O . ASN A 1 93 ? -12.543 12.297 10.107 1.00 75.62 93 ASN A O 1
ATOM 742 N N . ASN A 1 94 ? -11.599 10.276 9.933 1.00 66.50 94 ASN A N 1
ATOM 743 C CA . ASN A 1 94 ? -12.271 9.740 11.113 1.00 66.50 94 ASN A CA 1
ATOM 744 C C . ASN A 1 94 ? -11.381 9.965 12.337 1.00 66.50 94 ASN A C 1
ATOM 746 O O . ASN A 1 94 ? -10.405 9.250 12.577 1.00 66.50 94 ASN A O 1
ATOM 750 N N . HIS A 1 95 ? -11.692 11.002 13.107 1.00 56.34 95 HIS A N 1
ATOM 751 C CA . HIS A 1 95 ? -11.246 11.095 14.493 1.00 56.34 95 HIS A CA 1
ATOM 752 C C . HIS A 1 95 ? -12.167 10.207 15.348 1.00 56.34 95 HIS A C 1
ATOM 754 O O . HIS A 1 95 ? -13.380 10.280 15.141 1.00 56.34 95 HIS A O 1
ATOM 760 N N . PRO A 1 96 ? -11.621 9.325 16.208 1.00 53.03 96 PRO A N 1
ATOM 761 C CA . PRO A 1 96 ? -12.435 8.580 17.165 1.00 53.03 96 PRO A CA 1
ATOM 762 C C . PRO A 1 96 ? -13.217 9.511 18.098 1.00 53.03 96 PRO A C 1
ATOM 764 O O . PRO A 1 96 ? -12.731 10.637 18.359 1.00 53.03 96 PRO A O 1
#

pLDDT: mean 73.86, std 5.15, range [53.03, 82.44]

Organism: Lacticaseibacillus rhamnosus (NCBI:txid47715)

Nearest PDB structures (foldseek):
  8cvm-assembly1_p  TM=4.127E-01  e=2.887E+00  Cutibacterium acnes
  5fqh-assembly1_A  TM=3.553E-01  e=2.527E+00  Clostridium perfringens
  5fr0-assembly1_A  TM=3.141E-01  e=1.586E+00  Clostridium perfringens
  5fqf-assembly1_A  TM=2.619E-01  e=2.701E+00  Clostridium perfringens

Secondary structure (DSSP, 8-state):
-HHHHHHHHHHHHHHHHHHHHHHHHHHHHHHHHHHHHHHHHHHHHH---HHHHHHHHTTT-SSPPEE-TTS-EE-TT---HHHHHHHHHHHHH---